Protein AF-A0A7Y4R9H5-F1 (afdb_monomer)

Solvent-accessible surface area (backbone atoms only — not comparable to full-atom values): 6471 Å² total; per-residue (Å²): 132,85,80,85,70,80,50,70,68,57,47,52,45,34,46,46,38,32,40,42,72,34,64,85,71,54,3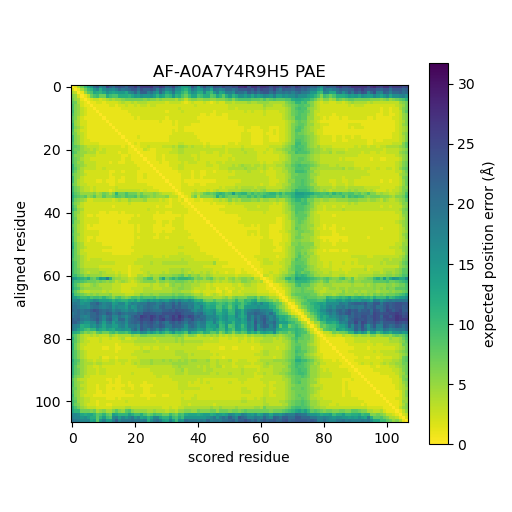1,70,61,49,61,30,69,71,71,82,53,54,61,69,58,51,53,51,50,18,20,46,50,28,32,43,33,56,78,68,71,50,88,54,71,69,87,56,74,46,56,77,81,77,70,87,93,59,90,66,81,58,86,61,42,82,60,48,56,66,52,67,76,43,54,72,68,59,48,49,53,54,47,48,49,59,56,64,72,72,104

Nearest PDB structures (foldseek):
  3fvb-assembly1_A  TM=2.896E-01  e=7.333E+00  Brucella abortus 2308
  8sqq-assembly1_A  TM=2.949E-01  e=9.042E+00  Brucella abortus 2308

Radius of gyration: 13.29 Å; Cα contacts (8 Å, |Δi|>4): 101; chains: 1; bounding box: 33×26×38 Å

pLDDT: mean 86.69, std 14.02, range [42.75, 97.56]

Foldseek 3Di:
DQPPADDLLLLLLLLLVLAAPSVLLPHLVNSCVVVNDDSVVSLLSSLLNNVVCVVVVNHGPPPHHHDDDDDPPDDGSCRCVVSSVVLSPDDSVVSSVSNNVVVVVVD

Sequence (107 aa):
MRNTRYSDDEIVLCTYAALSNADDFGGVEAIHSLGRRSRGSIVLKIRNIAAMLDERKIPRENLVSPLSGRPPGQNGRSTDWDRVTQLVELSSAELLAKCKRIFDQAS

Structure (mmCIF, N/CA/C/O backbone):
data_AF-A0A7Y4R9H5-F1
#
_entry.id   AF-A0A7Y4R9H5-F1
#
loop_
_atom_site.group_PDB
_atom_site.id
_atom_site.type_symbol
_atom_site.label_atom_id
_atom_site.label_alt_id
_atom_site.label_comp_id
_atom_site.label_asym_id
_atom_site.label_entity_id
_atom_site.label_seq_id
_atom_site.pdbx_PDB_ins_code
_atom_site.Cartn_x
_atom_site.Cartn_y
_atom_site.Cartn_z
_atom_site.occupancy
_atom_site.B_iso_or_equiv
_atom_site.auth_seq_id
_atom_site.auth_comp_id
_atom_site.auth_asym_id
_atom_site.auth_atom_id
_atom_site.pdbx_PDB_model_num
ATOM 1 N N . MET A 1 1 ? -21.344 -9.159 -12.274 1.00 42.75 1 MET A N 1
ATOM 2 C CA . MET A 1 1 ? -20.210 -8.416 -12.875 1.00 42.75 1 MET A CA 1
ATOM 3 C C . MET A 1 1 ? -19.025 -8.495 -11.918 1.00 42.75 1 MET A C 1
ATOM 5 O O . MET A 1 1 ? -19.182 -8.089 -10.775 1.00 42.75 1 MET A O 1
ATOM 9 N N . ARG A 1 2 ? -17.869 -9.051 -12.317 1.00 48.28 2 ARG A N 1
ATOM 10 C CA . ARG A 1 2 ? -16.642 -8.932 -11.502 1.00 48.28 2 ARG A CA 1
ATOM 11 C C . ARG A 1 2 ? -16.190 -7.478 -11.575 1.00 48.28 2 ARG A C 1
ATOM 13 O O . ARG A 1 2 ? -15.824 -7.027 -12.655 1.00 48.28 2 ARG A O 1
ATOM 20 N N . ASN A 1 3 ? -16.240 -6.749 -10.463 1.00 55.34 3 ASN A N 1
ATOM 21 C CA . ASN A 1 3 ? -15.677 -5.406 -10.412 1.00 55.34 3 ASN A CA 1
ATOM 22 C C . ASN A 1 3 ? -14.149 -5.525 -10.518 1.00 55.34 3 ASN A C 1
ATOM 24 O O . ASN A 1 3 ? -13.473 -5.949 -9.582 1.00 55.34 3 ASN A O 1
ATOM 28 N N . THR A 1 4 ? -13.594 -5.245 -11.693 1.00 68.38 4 THR A N 1
ATOM 29 C CA . THR A 1 4 ? -12.159 -5.406 -11.968 1.00 68.38 4 THR A CA 1
ATOM 30 C C . THR A 1 4 ? -11.317 -4.268 -11.395 1.00 68.38 4 THR A C 1
ATOM 32 O O . THR A 1 4 ? -10.108 -4.432 -11.254 1.00 68.38 4 THR A O 1
ATOM 35 N N . ARG A 1 5 ? -11.930 -3.133 -11.028 1.00 82.56 5 ARG A N 1
ATOM 36 C CA . ARG A 1 5 ? -11.221 -1.935 -10.557 1.00 82.56 5 ARG A CA 1
ATOM 37 C C . ARG A 1 5 ? -11.119 -1.892 -9.047 1.00 82.56 5 ARG A C 1
ATOM 39 O O . ARG A 1 5 ? -12.142 -2.015 -8.378 1.00 82.56 5 ARG A O 1
ATOM 46 N N . TYR A 1 6 ? -9.906 -1.690 -8.544 1.00 88.62 6 TYR A N 1
ATOM 47 C CA . TYR A 1 6 ? -9.658 -1.490 -7.120 1.00 88.62 6 TYR A CA 1
ATOM 48 C C . TYR A 1 6 ? -10.333 -0.197 -6.637 1.00 88.62 6 TYR A C 1
ATOM 50 O O . TYR A 1 6 ? -10.226 0.838 -7.311 1.00 88.62 6 TYR A O 1
ATOM 58 N N . SER A 1 7 ? -11.035 -0.268 -5.503 1.00 91.44 7 SER A N 1
ATOM 59 C CA . SER A 1 7 ? -11.600 0.911 -4.835 1.00 91.44 7 SER A CA 1
ATOM 60 C C . SER A 1 7 ? -10.497 1.750 -4.201 1.00 91.44 7 SER A C 1
ATOM 62 O O . SER A 1 7 ? -9.382 1.266 -4.013 1.00 91.44 7 SER A O 1
ATOM 64 N N . ASP A 1 8 ? -10.805 2.991 -3.841 1.00 91.94 8 ASP A N 1
ATOM 65 C CA . ASP A 1 8 ? -9.797 3.888 -3.271 1.00 91.94 8 ASP A CA 1
ATOM 66 C C . ASP A 1 8 ? -9.253 3.360 -1.939 1.00 91.94 8 ASP A C 1
ATOM 68 O O . ASP A 1 8 ? -8.039 3.320 -1.770 1.00 91.94 8 ASP A O 1
ATOM 72 N N . ASP A 1 9 ? -10.108 2.801 -1.077 1.00 94.56 9 ASP A N 1
ATOM 73 C CA . ASP A 1 9 ? -9.669 2.121 0.151 1.00 94.56 9 ASP A CA 1
ATOM 74 C C . ASP A 1 9 ? -8.684 0.976 -0.133 1.00 94.56 9 ASP A C 1
ATOM 76 O O . ASP A 1 9 ? -7.635 0.866 0.499 1.00 94.56 9 ASP A O 1
ATOM 80 N N . GLU A 1 10 ? -8.976 0.137 -1.135 1.00 94.12 10 GLU A N 1
ATOM 81 C CA . GLU A 1 10 ? -8.093 -0.968 -1.514 1.00 94.12 10 GLU A CA 1
ATOM 82 C C . GLU A 1 10 ? -6.756 -0.445 -2.062 1.00 94.12 10 GLU A C 1
ATOM 84 O O . GLU A 1 10 ? -5.714 -1.053 -1.814 1.00 94.12 10 GLU A O 1
ATOM 89 N N . ILE A 1 11 ? -6.764 0.677 -2.796 1.00 95.50 11 ILE A N 1
ATOM 90 C CA . ILE A 1 11 ? -5.544 1.338 -3.276 1.00 95.50 11 ILE A CA 1
ATOM 91 C C . ILE A 1 11 ? -4.735 1.907 -2.112 1.00 95.50 11 ILE A C 1
ATOM 93 O O . ILE A 1 11 ? -3.522 1.705 -2.101 1.00 95.50 11 ILE A O 1
ATOM 97 N N . VAL A 1 12 ? -5.369 2.551 -1.130 1.00 96.94 12 VAL A N 1
ATOM 98 C CA . VAL A 1 12 ? -4.695 3.067 0.074 1.00 96.94 12 VAL A CA 1
ATOM 99 C C . VAL A 1 12 ? -3.966 1.937 0.797 1.00 96.94 12 VAL A C 1
ATOM 101 O O . VAL A 1 12 ? -2.751 2.014 0.988 1.00 96.94 12 VAL A O 1
ATOM 104 N N . LEU A 1 13 ? -4.677 0.848 1.101 1.00 97.00 13 LEU A N 1
ATOM 105 C CA . LEU A 1 13 ? -4.123 -0.295 1.827 1.00 97.00 13 LEU A CA 1
ATOM 106 C C . LEU A 1 13 ? -2.999 -0.989 1.044 1.00 97.00 13 LEU A C 1
ATOM 108 O O . LEU A 1 13 ? -1.935 -1.275 1.594 1.00 97.00 13 LEU A O 1
ATOM 112 N N . CYS A 1 14 ? -3.196 -1.226 -0.259 1.00 96.50 14 CYS A N 1
ATOM 113 C CA . CYS A 1 14 ? -2.165 -1.846 -1.095 1.00 96.50 14 CYS A CA 1
ATOM 114 C C . CYS A 1 14 ? -0.940 -0.939 -1.289 1.00 96.50 14 CYS A C 1
ATOM 116 O O . CYS A 1 14 ? 0.161 -1.452 -1.476 1.00 96.50 14 CYS A O 1
ATOM 118 N N . THR A 1 15 ? -1.120 0.386 -1.271 1.00 97.06 15 THR A N 1
ATOM 119 C CA . THR A 1 15 ? -0.014 1.347 -1.390 1.00 97.06 15 THR A CA 1
ATOM 120 C C . THR A 1 15 ? 0.818 1.375 -0.117 1.00 97.06 15 THR A C 1
ATOM 122 O O . THR A 1 15 ? 2.038 1.265 -0.211 1.00 97.06 15 THR A O 1
ATOM 125 N N . TYR A 1 16 ? 0.185 1.415 1.063 1.00 97.56 16 TYR A N 1
ATOM 126 C CA . TYR A 1 16 ? 0.916 1.304 2.329 1.00 97.56 16 TYR A CA 1
ATOM 127 C C . TYR A 1 16 ? 1.697 -0.007 2.403 1.00 97.56 16 TYR A C 1
ATOM 129 O O . TYR A 1 16 ? 2.894 0.015 2.649 1.00 97.56 16 TYR A O 1
ATOM 137 N N . ALA A 1 17 ? 1.058 -1.137 2.081 1.00 96.94 17 ALA A N 1
ATOM 138 C CA . ALA A 1 17 ? 1.707 -2.450 2.073 1.00 96.94 17 ALA A CA 1
ATOM 139 C C . ALA A 1 17 ? 2.866 -2.580 1.061 1.00 96.94 17 ALA A C 1
ATOM 141 O O . ALA A 1 17 ? 3.675 -3.500 1.163 1.00 96.94 17 ALA A O 1
ATOM 142 N N . ALA A 1 18 ? 2.930 -1.707 0.050 1.00 96.44 18 ALA A N 1
ATOM 143 C CA . ALA A 1 18 ? 4.047 -1.654 -0.889 1.00 96.44 18 ALA A CA 1
ATOM 144 C C . ALA A 1 18 ? 5.196 -0.760 -0.392 1.00 96.44 18 ALA A C 1
ATOM 146 O O . ALA A 1 18 ? 6.351 -1.033 -0.723 1.00 96.44 18 ALA A O 1
ATOM 147 N N . LEU A 1 19 ? 4.886 0.293 0.371 1.00 96.00 19 LEU A N 1
ATOM 148 C CA . LEU A 1 19 ? 5.850 1.250 0.925 1.00 96.00 19 LEU A CA 1
ATOM 149 C C . LEU A 1 19 ? 6.485 0.759 2.236 1.00 96.00 19 LEU A C 1
ATOM 151 O O . LEU A 1 19 ? 7.696 0.901 2.411 1.00 96.00 19 LEU A O 1
ATOM 155 N N . SER A 1 20 ? 5.672 0.161 3.106 1.00 94.88 20 SER A N 1
ATOM 156 C CA . SER A 1 20 ? 5.973 -0.137 4.509 1.00 94.88 20 SER A CA 1
ATOM 157 C C . SER A 1 20 ? 5.390 -1.484 4.958 1.00 94.88 20 SER A C 1
ATOM 159 O O . SER A 1 20 ? 4.814 -2.234 4.162 1.00 94.88 20 SER A O 1
ATOM 161 N N . ASN A 1 21 ? 5.557 -1.815 6.240 1.00 93.69 21 ASN A N 1
ATOM 162 C CA . ASN A 1 21 ? 5.085 -3.066 6.820 1.00 93.69 21 ASN A CA 1
ATOM 163 C C . ASN A 1 21 ? 3.552 -3.160 6.917 1.00 93.69 21 ASN A C 1
ATOM 165 O O . ASN A 1 21 ? 2.922 -2.567 7.787 1.00 93.69 21 ASN A O 1
ATOM 169 N N . ALA A 1 22 ? 2.939 -3.987 6.068 1.00 93.69 22 ALA A N 1
ATOM 170 C CA . ALA A 1 22 ? 1.491 -4.204 6.068 1.00 93.69 22 ALA A CA 1
ATOM 171 C C . ALA A 1 22 ? 0.937 -4.718 7.414 1.00 93.69 22 ALA A C 1
ATOM 173 O O . ALA A 1 22 ? -0.245 -4.515 7.699 1.00 93.69 22 ALA A O 1
ATOM 174 N N . ASP A 1 23 ? 1.765 -5.354 8.248 1.00 94.94 23 ASP A N 1
ATOM 175 C CA . ASP A 1 23 ? 1.348 -5.854 9.562 1.00 94.94 23 ASP A CA 1
ATOM 176 C C . ASP A 1 23 ? 0.869 -4.729 10.499 1.00 94.94 23 ASP A C 1
ATOM 178 O O . ASP A 1 23 ? 0.034 -4.983 11.367 1.00 94.94 23 ASP A O 1
ATOM 182 N N . ASP A 1 24 ? 1.268 -3.472 10.259 1.00 94.62 24 ASP A N 1
ATOM 183 C CA . ASP A 1 24 ? 0.843 -2.294 11.037 1.00 94.62 24 ASP A CA 1
ATOM 184 C C . ASP A 1 24 ? -0.679 -2.048 11.023 1.00 94.62 24 ASP A C 1
ATOM 186 O O . ASP A 1 24 ? -1.208 -1.321 11.876 1.00 94.62 24 ASP A O 1
ATOM 190 N N . PHE A 1 25 ? -1.391 -2.628 10.050 1.00 93.56 25 PHE A N 1
ATOM 191 C CA . PHE A 1 25 ? -2.853 -2.594 9.956 1.00 93.56 25 PHE A CA 1
ATOM 192 C C . PHE A 1 25 ? -3.499 -3.992 9.855 1.00 93.56 25 PHE A C 1
ATOM 194 O O . PHE A 1 25 ? -4.702 -4.089 9.625 1.00 93.56 25 PHE A O 1
ATOM 201 N N . GLY A 1 26 ? -2.735 -5.076 10.041 1.00 93.19 26 GLY A N 1
ATOM 202 C CA . GLY A 1 26 ? -3.240 -6.4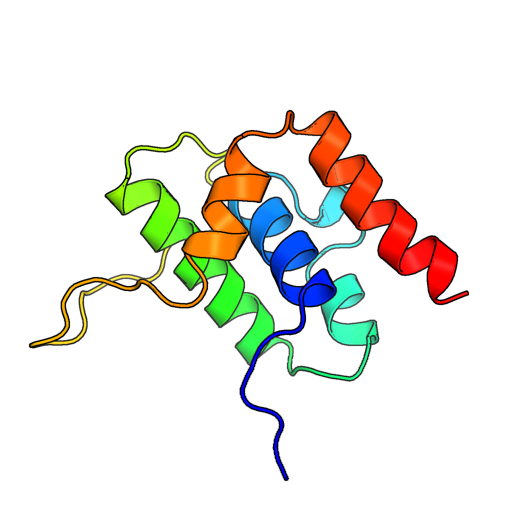59 9.970 1.00 93.19 26 GLY A CA 1
ATOM 203 C C . GLY A 1 26 ? -2.953 -7.199 8.655 1.00 93.19 26 GLY A C 1
ATOM 204 O O . GLY A 1 26 ? -3.506 -8.274 8.408 1.00 93.19 26 GLY A O 1
ATOM 205 N N . GLY A 1 27 ? -2.083 -6.651 7.808 1.00 94.38 27 GLY A N 1
ATOM 206 C CA . GLY A 1 27 ? -1.505 -7.351 6.666 1.00 94.38 27 GLY A CA 1
ATOM 207 C C . GLY A 1 27 ? -2.473 -7.603 5.509 1.00 94.38 27 GLY A C 1
ATOM 208 O O . GLY A 1 27 ? -3.539 -7.000 5.378 1.00 94.38 27 GLY A O 1
ATOM 209 N N . VAL A 1 28 ? -2.092 -8.538 4.633 1.00 94.88 28 VAL A N 1
ATOM 210 C CA . VAL A 1 28 ? -2.903 -8.939 3.466 1.00 94.88 28 VAL A CA 1
ATOM 211 C C . VAL A 1 28 ? -4.275 -9.477 3.880 1.00 94.88 28 VAL A C 1
ATOM 213 O O . VAL A 1 28 ? -5.253 -9.274 3.157 1.00 94.88 28 VAL A O 1
ATOM 216 N N . GLU A 1 29 ? -4.368 -10.128 5.040 1.00 94.56 29 GLU A N 1
ATOM 217 C CA . GLU A 1 29 ? -5.626 -10.681 5.544 1.00 94.56 29 GLU A CA 1
ATOM 218 C C . GLU A 1 29 ? -6.637 -9.589 5.908 1.00 94.56 29 GLU A C 1
ATOM 220 O O . GLU A 1 29 ? -7.818 -9.747 5.602 1.00 94.56 29 GLU A O 1
ATOM 225 N N . ALA A 1 30 ? -6.188 -8.451 6.448 1.00 93.31 30 ALA A N 1
ATOM 226 C CA . ALA A 1 30 ? -7.059 -7.304 6.700 1.00 93.31 30 ALA A CA 1
ATOM 227 C C . ALA A 1 30 ? -7.636 -6.719 5.399 1.00 93.31 30 ALA A C 1
ATOM 229 O O . ALA A 1 30 ? -8.806 -6.365 5.329 1.00 93.31 30 ALA A O 1
ATOM 230 N N . ILE A 1 31 ? -6.858 -6.682 4.313 1.00 94.38 31 ILE A N 1
ATOM 231 C CA . ILE A 1 31 ? -7.382 -6.259 3.001 1.00 94.38 31 ILE A CA 1
ATOM 232 C C . ILE A 1 31 ? -8.377 -7.298 2.459 1.00 94.38 31 ILE A C 1
ATOM 234 O O . ILE A 1 31 ? -9.393 -6.954 1.854 1.00 94.38 31 ILE A O 1
ATOM 238 N N . HIS A 1 32 ? -8.086 -8.585 2.655 1.00 93.69 32 HIS A N 1
ATOM 239 C CA . HIS A 1 32 ? -8.929 -9.679 2.183 1.00 93.69 32 HIS A CA 1
ATOM 240 C C . HIS A 1 32 ? -10.287 -9.728 2.896 1.00 93.69 32 HIS A C 1
ATOM 242 O O . HIS A 1 32 ? -11.297 -10.012 2.245 1.00 93.69 32 HIS A O 1
ATOM 248 N N . SER A 1 33 ? -10.330 -9.404 4.192 1.00 91.75 33 SER A N 1
ATOM 249 C CA . SER A 1 33 ? -11.557 -9.413 4.998 1.00 91.75 33 SER A CA 1
ATOM 250 C C . SER A 1 33 ? -12.602 -8.392 4.535 1.00 91.75 33 SER A C 1
ATOM 252 O O . SER A 1 33 ? -13.788 -8.601 4.773 1.00 91.75 33 SER A O 1
ATOM 254 N N . LEU A 1 34 ? -12.211 -7.372 3.756 1.00 89.06 34 LEU A N 1
ATOM 255 C CA . LEU A 1 34 ? -13.146 -6.466 3.074 1.00 89.06 34 LEU A CA 1
ATOM 256 C C . LEU A 1 34 ? -14.053 -7.187 2.052 1.00 89.06 34 LEU A C 1
ATOM 258 O O . LEU A 1 34 ? -14.976 -6.585 1.505 1.00 89.06 34 LEU A O 1
ATOM 262 N N . GLY A 1 35 ? -13.784 -8.462 1.738 1.00 83.75 35 GLY A N 1
ATOM 263 C CA . GLY A 1 35 ? -14.667 -9.353 0.973 1.00 83.75 35 GLY A CA 1
ATOM 264 C C . GLY A 1 35 ? -14.690 -9.115 -0.540 1.00 83.75 35 GLY A C 1
ATOM 265 O O . GLY A 1 35 ? -15.363 -9.834 -1.277 1.00 83.75 35 GLY A O 1
ATOM 266 N N . ARG A 1 36 ? -13.941 -8.123 -1.036 1.00 84.56 36 ARG A N 1
ATOM 267 C CA . ARG A 1 36 ? -13.976 -7.682 -2.443 1.00 84.56 36 ARG A CA 1
ATOM 268 C C . ARG A 1 36 ? -12.967 -8.392 -3.352 1.00 84.56 36 ARG A C 1
ATOM 270 O O . ARG A 1 36 ? -13.161 -8.439 -4.569 1.00 84.56 36 ARG A O 1
ATOM 277 N N . ARG A 1 37 ? -11.875 -8.931 -2.795 1.00 89.38 37 ARG A N 1
ATOM 278 C CA . ARG A 1 37 ? -10.717 -9.451 -3.552 1.00 89.38 37 ARG A CA 1
ATOM 279 C C . ARG A 1 37 ? -10.204 -10.764 -2.988 1.00 89.38 37 ARG A C 1
ATOM 281 O O . ARG A 1 37 ? -10.234 -10.985 -1.783 1.00 89.38 37 ARG A O 1
ATOM 288 N N . SER A 1 38 ? -9.649 -11.606 -3.858 1.00 93.12 38 SER A N 1
ATOM 289 C CA . SER A 1 38 ? -8.869 -12.766 -3.422 1.00 93.12 38 SER A CA 1
ATOM 290 C C . SER A 1 38 ? -7.486 -12.341 -2.918 1.00 93.12 38 SER A C 1
ATOM 292 O O . SER A 1 38 ? -6.912 -11.368 -3.416 1.00 93.12 38 SER A O 1
ATOM 294 N N . ARG A 1 39 ? -6.908 -13.127 -2.000 1.00 94.00 39 ARG A N 1
ATOM 295 C CA . ARG A 1 39 ? -5.529 -12.945 -1.504 1.00 94.00 39 ARG A CA 1
ATOM 296 C C . ARG A 1 39 ? -4.517 -12.797 -2.639 1.00 94.00 39 ARG A C 1
ATOM 298 O O . ARG A 1 39 ? -3.732 -11.856 -2.656 1.00 94.00 39 ARG A O 1
ATOM 305 N N . GLY A 1 40 ? -4.589 -13.682 -3.636 1.00 93.19 40 GLY A N 1
ATOM 306 C CA . GLY A 1 40 ? -3.700 -13.641 -4.799 1.00 93.19 40 GLY A CA 1
ATOM 307 C C . GLY A 1 40 ? -3.807 -12.336 -5.594 1.00 93.19 40 GLY A C 1
ATOM 308 O O . GLY A 1 40 ? -2.787 -11.792 -6.008 1.00 93.19 40 GLY A O 1
ATOM 309 N N . SER A 1 41 ? -5.019 -11.790 -5.754 1.00 92.44 41 SER A N 1
ATOM 310 C CA . SER A 1 41 ? -5.222 -10.491 -6.409 1.00 92.44 41 SER A CA 1
ATOM 311 C C . SER A 1 41 ? -4.584 -9.359 -5.602 1.00 92.44 41 SER A C 1
ATOM 313 O O . SER A 1 41 ? -3.903 -8.510 -6.171 1.00 92.44 41 SER A O 1
ATOM 315 N N . ILE A 1 42 ? -4.774 -9.352 -4.279 1.00 94.88 42 ILE A N 1
ATOM 316 C CA . ILE A 1 42 ? -4.206 -8.344 -3.370 1.00 94.88 42 ILE A CA 1
ATOM 317 C C . ILE A 1 42 ? -2.677 -8.366 -3.431 1.00 94.88 42 ILE A C 1
ATOM 319 O O . ILE A 1 42 ? -2.064 -7.340 -3.714 1.00 94.88 42 ILE A O 1
ATOM 323 N N . VAL A 1 43 ? -2.063 -9.542 -3.268 1.00 94.94 43 VAL A N 1
ATOM 324 C CA . VAL A 1 43 ? -0.604 -9.706 -3.358 1.00 94.94 43 VAL A CA 1
ATOM 325 C C . VAL A 1 43 ? -0.092 -9.245 -4.722 1.00 94.94 43 VAL A C 1
ATOM 327 O O . VAL A 1 43 ? 0.885 -8.502 -4.797 1.00 94.94 43 VAL A O 1
ATOM 330 N N . LEU A 1 44 ? -0.767 -9.621 -5.812 1.00 93.00 44 LEU A N 1
ATOM 331 C CA . LEU A 1 44 ? -0.390 -9.182 -7.154 1.00 93.00 44 LEU A CA 1
ATOM 332 C C . LEU A 1 44 ? -0.441 -7.653 -7.289 1.00 93.00 44 LEU A C 1
ATOM 334 O O . LEU A 1 44 ? 0.464 -7.061 -7.878 1.00 93.00 44 LEU A O 1
ATOM 338 N N . LYS A 1 45 ? -1.462 -7.007 -6.715 1.00 93.81 45 LYS A N 1
ATOM 339 C CA . LYS A 1 45 ? -1.599 -5.549 -6.724 1.00 93.81 45 LYS A CA 1
ATOM 340 C C . LYS A 1 45 ? -0.497 -4.859 -5.922 1.00 93.81 45 LYS A C 1
ATOM 342 O O . LYS A 1 45 ? 0.101 -3.923 -6.447 1.00 93.81 45 LYS A O 1
ATOM 347 N N . ILE A 1 46 ? -0.188 -5.338 -4.717 1.00 95.38 46 ILE A N 1
ATOM 348 C CA . ILE A 1 46 ? 0.898 -4.807 -3.875 1.00 95.38 46 ILE A CA 1
ATOM 349 C C . ILE A 1 46 ? 2.233 -4.894 -4.620 1.00 95.38 46 ILE A C 1
ATOM 351 O O . ILE A 1 46 ? 2.939 -3.898 -4.763 1.00 95.38 46 ILE A O 1
ATOM 355 N N . ARG A 1 47 ? 2.550 -6.060 -5.195 1.00 94.12 47 ARG A N 1
ATOM 356 C CA . ARG A 1 47 ? 3.790 -6.262 -5.962 1.00 94.12 47 ARG A CA 1
ATOM 357 C C . ARG A 1 47 ? 3.842 -5.421 -7.240 1.00 94.12 47 ARG A C 1
ATOM 359 O O . ARG A 1 47 ? 4.924 -5.015 -7.664 1.00 94.12 47 ARG A O 1
ATOM 366 N N . ASN A 1 48 ? 2.691 -5.165 -7.863 1.00 92.94 48 ASN A N 1
ATOM 367 C CA . ASN A 1 48 ? 2.593 -4.241 -8.987 1.00 92.94 48 ASN A CA 1
ATOM 368 C C . ASN A 1 48 ? 2.916 -2.8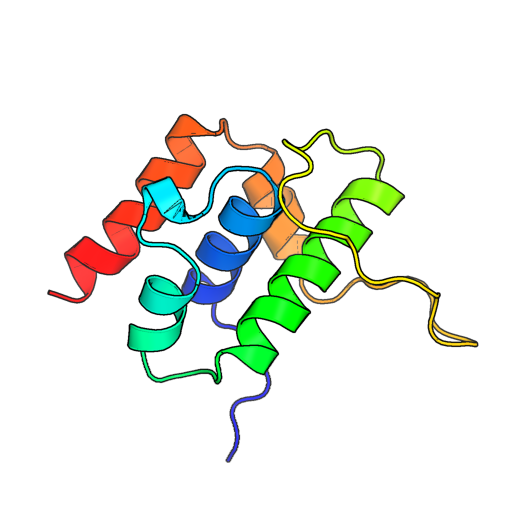10 -8.549 1.00 92.94 48 ASN A C 1
ATOM 370 O O . ASN A 1 48 ? 3.718 -2.164 -9.208 1.00 92.94 48 ASN A O 1
ATOM 374 N N . ILE A 1 49 ? 2.345 -2.336 -7.436 1.00 94.19 49 ILE A N 1
ATOM 375 C CA . ILE A 1 49 ? 2.651 -1.009 -6.881 1.00 94.19 49 ILE A CA 1
ATOM 376 C C . ILE A 1 49 ? 4.132 -0.910 -6.508 1.00 94.19 49 ILE A C 1
ATOM 378 O O . ILE A 1 49 ? 4.778 0.039 -6.931 1.00 94.19 49 ILE A O 1
ATOM 382 N N . ALA A 1 50 ? 4.703 -1.918 -5.844 1.00 94.44 50 ALA A N 1
ATOM 383 C CA . ALA A 1 50 ? 6.134 -1.962 -5.535 1.00 94.44 50 ALA A CA 1
ATOM 384 C C . ALA A 1 50 ? 7.011 -1.810 -6.792 1.00 94.44 50 ALA A C 1
ATOM 386 O O . ALA A 1 50 ? 7.952 -1.024 -6.791 1.00 94.44 50 ALA A O 1
ATOM 387 N N . ALA A 1 51 ? 6.655 -2.474 -7.898 1.00 92.19 51 ALA A N 1
ATOM 388 C CA . ALA A 1 51 ? 7.353 -2.282 -9.170 1.00 92.19 51 ALA A CA 1
ATOM 389 C C . ALA A 1 51 ? 7.215 -0.845 -9.715 1.00 92.19 51 ALA A C 1
ATOM 391 O O . ALA A 1 51 ? 8.182 -0.310 -10.248 1.00 92.19 51 ALA A O 1
ATOM 392 N N . MET A 1 52 ? 6.046 -0.206 -9.570 1.00 91.75 52 MET A N 1
ATOM 393 C CA . MET A 1 52 ? 5.847 1.193 -9.988 1.00 91.75 52 MET A CA 1
ATOM 394 C C . MET A 1 52 ? 6.700 2.174 -9.180 1.00 91.75 52 MET A C 1
ATOM 396 O O . MET A 1 52 ? 7.213 3.138 -9.752 1.00 91.75 52 MET A O 1
ATOM 400 N N . LEU A 1 53 ? 6.831 1.928 -7.871 1.00 92.81 53 LEU A N 1
ATOM 401 C CA . LEU A 1 53 ? 7.677 2.704 -6.961 1.00 92.81 53 LEU A CA 1
ATOM 402 C C . LEU A 1 53 ? 9.153 2.561 -7.353 1.00 92.81 53 LEU A C 1
ATOM 404 O O . LEU A 1 53 ? 9.835 3.571 -7.526 1.00 92.81 53 LEU A O 1
ATOM 408 N N . ASP A 1 54 ? 9.608 1.328 -7.602 1.00 91.75 54 ASP A N 1
ATOM 409 C CA . ASP A 1 54 ? 10.982 1.037 -8.030 1.00 91.75 54 ASP A CA 1
ATOM 410 C C . ASP A 1 54 ? 11.311 1.707 -9.377 1.00 91.75 54 ASP A C 1
ATOM 412 O O . ASP A 1 54 ? 12.349 2.356 -9.516 1.00 91.75 54 ASP A O 1
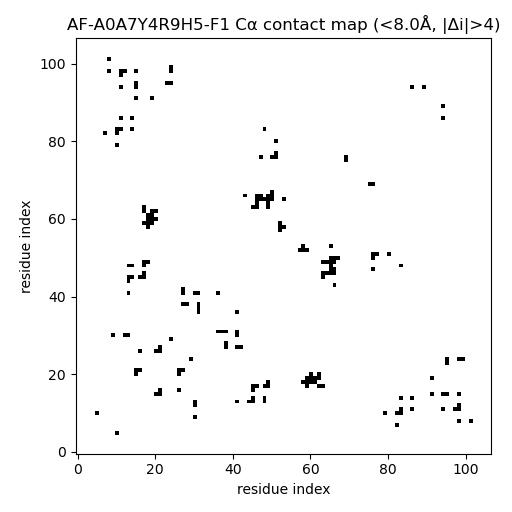ATOM 416 N N . GLU A 1 55 ? 10.404 1.628 -10.361 1.00 90.38 55 GLU A N 1
ATOM 417 C CA . GLU A 1 55 ? 10.554 2.291 -11.669 1.00 90.38 55 GLU A CA 1
ATOM 418 C C . GLU A 1 55 ? 10.709 3.815 -11.547 1.00 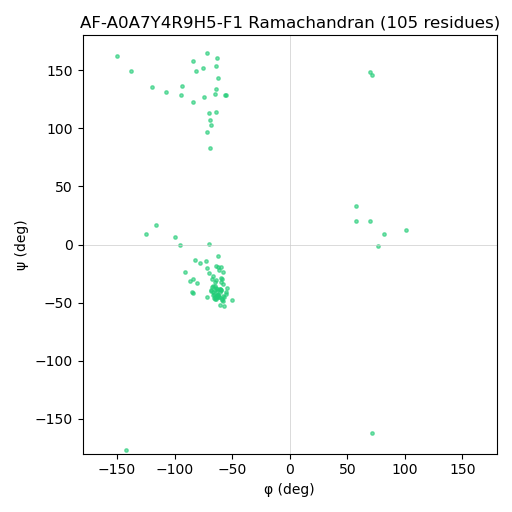90.38 55 GLU A C 1
ATOM 420 O O . GLU A 1 55 ? 11.382 4.439 -12.370 1.00 90.38 55 GLU A O 1
ATOM 425 N N . ARG A 1 56 ? 10.110 4.410 -10.512 1.00 91.50 56 ARG A N 1
ATOM 426 C CA . ARG A 1 56 ? 10.142 5.852 -10.232 1.00 91.50 56 ARG A CA 1
ATOM 427 C C . ARG A 1 56 ? 11.165 6.241 -9.168 1.00 91.50 56 ARG A C 1
ATOM 429 O O . ARG A 1 56 ? 11.236 7.412 -8.810 1.00 91.50 56 ARG A O 1
ATOM 436 N N . LYS A 1 57 ? 11.987 5.289 -8.711 1.00 92.69 57 LYS A N 1
ATOM 437 C CA . LYS A 1 57 ? 13.033 5.482 -7.693 1.00 92.69 57 LYS A CA 1
ATOM 438 C C . LYS A 1 57 ? 12.493 6.025 -6.365 1.00 92.69 57 LYS A C 1
ATOM 440 O O . LYS A 1 57 ? 13.179 6.781 -5.681 1.00 92.69 57 LYS A O 1
ATOM 445 N N . ILE A 1 58 ? 11.270 5.643 -6.009 1.00 92.56 58 ILE A N 1
ATOM 446 C CA . ILE A 1 58 ? 10.653 6.013 -4.736 1.00 92.56 58 ILE A CA 1
ATOM 447 C C . ILE A 1 58 ? 11.124 5.014 -3.669 1.00 92.56 58 ILE A C 1
ATOM 449 O O . ILE A 1 58 ? 10.918 3.812 -3.853 1.00 92.56 58 ILE A O 1
ATOM 453 N N . PRO A 1 59 ? 11.759 5.472 -2.572 1.00 92.62 59 PRO A N 1
ATOM 454 C CA . PRO A 1 59 ? 12.209 4.587 -1.501 1.00 92.62 59 PRO A CA 1
ATOM 455 C C . PRO A 1 59 ? 11.047 3.853 -0.821 1.00 92.62 59 PRO A C 1
ATOM 457 O O . PRO A 1 59 ? 9.976 4.418 -0.614 1.00 92.62 59 PRO A O 1
ATOM 460 N N . ARG A 1 60 ? 11.286 2.598 -0.440 1.00 93.81 60 ARG A N 1
ATOM 461 C CA . ARG A 1 60 ? 10.359 1.739 0.311 1.00 93.81 60 ARG A CA 1
ATOM 462 C C . ARG A 1 60 ? 11.138 0.747 1.172 1.00 93.81 60 ARG A C 1
ATOM 464 O O . ARG A 1 60 ? 12.298 0.461 0.881 1.00 93.81 60 ARG A O 1
ATOM 471 N N . GLU A 1 61 ? 10.491 0.157 2.172 1.00 91.00 61 GLU A N 1
ATOM 472 C CA . GLU A 1 61 ? 11.112 -0.760 3.148 1.00 91.00 61 GLU A CA 1
ATOM 473 C C . GLU A 1 61 ? 11.527 -2.132 2.569 1.00 91.00 61 GLU A C 1
ATOM 475 O O . GLU A 1 61 ? 12.073 -2.970 3.278 1.00 91.00 61 GLU A O 1
ATOM 480 N N . ASN A 1 62 ? 11.310 -2.382 1.271 1.00 81.50 62 ASN A N 1
ATOM 481 C CA . ASN A 1 62 ? 11.700 -3.613 0.564 1.00 81.50 62 ASN A CA 1
ATOM 482 C C . ASN A 1 62 ? 11.137 -4.932 1.133 1.00 81.50 62 ASN A C 1
ATOM 484 O O . ASN A 1 62 ? 11.621 -6.009 0.792 1.00 81.50 62 ASN A O 1
ATOM 488 N N . LEU A 1 63 ? 10.056 -4.865 1.914 1.00 88.38 63 LEU A N 1
ATOM 489 C CA . LEU A 1 63 ? 9.401 -6.029 2.530 1.00 88.38 63 LEU A CA 1
ATOM 490 C C . LEU A 1 63 ? 8.640 -6.915 1.533 1.00 88.38 63 LEU A C 1
ATOM 492 O O . LEU A 1 63 ? 8.380 -8.087 1.794 1.00 88.38 63 LEU A O 1
ATOM 496 N N . VAL A 1 64 ? 8.297 -6.368 0.368 1.00 89.94 64 VAL A N 1
ATOM 497 C CA . VAL A 1 64 ? 7.621 -7.090 -0.713 1.00 89.94 64 VAL A CA 1
ATOM 498 C C . VAL A 1 64 ? 8.476 -7.097 -1.972 1.00 89.94 64 VAL A C 1
ATOM 500 O O . VAL A 1 64 ? 9.024 -6.071 -2.383 1.00 89.94 64 VAL A O 1
ATOM 503 N N . SER A 1 65 ? 8.580 -8.255 -2.625 1.00 92.06 65 SER A N 1
ATOM 504 C CA . SER A 1 65 ? 9.283 -8.352 -3.904 1.00 92.06 65 SER A CA 1
ATOM 505 C C . SER A 1 65 ? 8.436 -7.740 -5.026 1.00 92.06 65 SER A C 1
ATOM 507 O O . SER A 1 65 ? 7.292 -8.172 -5.224 1.00 92.06 65 SER A O 1
ATOM 509 N N . PRO A 1 66 ? 8.977 -6.798 -5.816 1.00 90.81 66 PRO A N 1
ATOM 510 C CA . PRO A 1 66 ? 8.249 -6.202 -6.926 1.00 90.81 66 PRO A CA 1
ATOM 511 C C . PRO A 1 66 ? 7.911 -7.274 -7.969 1.00 90.81 66 PRO A C 1
ATOM 513 O O . PRO A 1 66 ? 8.499 -8.364 -8.012 1.00 90.81 66 PRO A O 1
ATOM 516 N N . LEU A 1 67 ? 6.931 -6.998 -8.827 1.00 89.19 67 LEU A N 1
ATOM 517 C CA . LEU A 1 67 ? 6.726 -7.857 -9.987 1.00 89.19 67 LEU A CA 1
ATOM 518 C C . LEU A 1 67 ? 7.936 -7.779 -10.924 1.00 89.19 67 LEU A C 1
ATOM 520 O O . LEU A 1 67 ? 8.355 -6.698 -11.334 1.00 89.19 67 LEU A O 1
ATOM 524 N N . SER A 1 68 ? 8.470 -8.935 -11.306 1.00 78.94 68 SER A N 1
ATOM 525 C CA . SER A 1 68 ? 9.558 -9.047 -12.277 1.00 78.94 68 SER A CA 1
ATOM 526 C C . SER A 1 68 ? 9.028 -9.035 -13.716 1.00 78.94 68 SER A C 1
ATOM 528 O O . SER A 1 68 ? 7.852 -9.314 -13.964 1.00 78.94 68 SER A O 1
ATOM 530 N N . GLY A 1 69 ? 9.899 -8.668 -14.664 1.00 66.00 69 GLY A N 1
ATOM 531 C CA . GLY A 1 69 ? 9.598 -8.597 -16.099 1.00 66.00 69 GLY A CA 1
ATOM 532 C C . GLY A 1 69 ? 8.680 -7.432 -16.484 1.00 66.00 69 GLY A 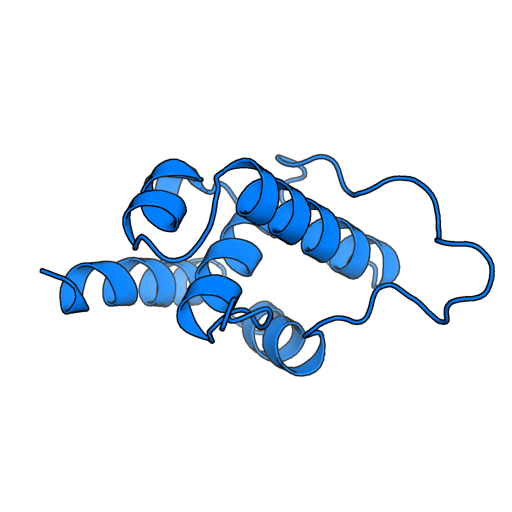C 1
ATOM 533 O O . GLY A 1 69 ? 7.785 -7.059 -15.736 1.00 66.00 69 GLY A O 1
ATOM 534 N N . ARG A 1 70 ? 8.875 -6.844 -17.665 1.00 61.72 70 ARG A N 1
ATOM 535 C CA . ARG A 1 70 ? 7.879 -5.950 -18.277 1.00 61.72 70 ARG A CA 1
ATOM 536 C C . ARG A 1 70 ? 7.007 -6.788 -19.216 1.00 61.72 70 ARG A C 1
ATOM 538 O O . ARG A 1 70 ? 7.574 -7.600 -19.948 1.00 61.72 70 ARG A O 1
ATOM 545 N N . PRO A 1 71 ? 5.671 -6.633 -19.231 1.00 57.47 71 PRO A N 1
ATOM 546 C CA . PRO A 1 71 ? 4.867 -7.200 -20.307 1.00 57.47 71 PRO A CA 1
ATOM 547 C C . PRO A 1 71 ? 5.404 -6.669 -21.648 1.00 57.47 71 PRO A C 1
ATOM 549 O O . PRO A 1 71 ? 5.588 -5.452 -21.771 1.00 57.47 71 PRO A O 1
ATOM 552 N N . PRO A 1 72 ? 5.697 -7.530 -22.638 1.00 47.16 72 PRO A N 1
ATOM 553 C CA . PRO A 1 72 ? 6.172 -7.075 -23.940 1.00 47.16 72 PRO A CA 1
ATOM 554 C C . PRO A 1 72 ? 5.170 -6.084 -24.553 1.00 47.16 72 PRO A C 1
ATOM 556 O O . PRO A 1 72 ? 3.978 -6.374 -24.616 1.00 47.16 72 PRO A O 1
ATOM 559 N N . GLY A 1 73 ? 5.644 -4.912 -24.987 1.00 52.81 73 GLY A N 1
ATOM 560 C CA . GLY A 1 73 ? 4.835 -3.938 -25.734 1.00 52.81 73 GLY A CA 1
ATOM 561 C C . GLY A 1 73 ? 3.926 -3.003 -24.921 1.00 52.81 73 GLY A C 1
ATOM 562 O O . GLY A 1 73 ? 3.140 -2.285 -25.532 1.00 52.81 73 GLY A O 1
ATOM 563 N N . GLN A 1 74 ? 4.011 -2.964 -23.584 1.00 49.59 74 GLN A N 1
ATOM 564 C CA . GLN A 1 74 ? 3.248 -1.999 -22.770 1.00 49.59 74 GLN A CA 1
ATOM 565 C C . GLN A 1 74 ? 4.135 -0.889 -22.184 1.00 49.59 74 GLN A C 1
ATOM 567 O O . GLN A 1 74 ? 5.167 -1.157 -21.565 1.00 49.59 74 GLN A O 1
ATOM 572 N N . ASN A 1 75 ? 3.693 0.364 -22.345 1.00 50.72 75 ASN A N 1
ATOM 573 C CA . ASN A 1 75 ? 4.284 1.552 -21.724 1.00 50.72 75 ASN A CA 1
ATOM 574 C C . ASN A 1 75 ? 4.024 1.544 -20.205 1.00 50.72 75 ASN A C 1
ATOM 576 O O . ASN A 1 75 ? 3.082 2.167 -19.730 1.00 50.72 75 ASN A O 1
ATOM 580 N N . GLY A 1 76 ? 4.860 0.826 -19.452 1.00 54.78 76 GLY A N 1
ATOM 581 C CA . GLY A 1 76 ? 4.890 0.835 -17.986 1.00 54.78 76 GLY A CA 1
ATOM 582 C C . GLY A 1 76 ? 3.682 0.182 -17.302 1.00 54.78 76 GLY A C 1
ATOM 583 O O . GLY A 1 76 ? 2.543 0.220 -17.769 1.00 54.78 76 GLY A O 1
ATOM 584 N N . ARG A 1 77 ? 3.918 -0.407 -16.128 1.00 62.28 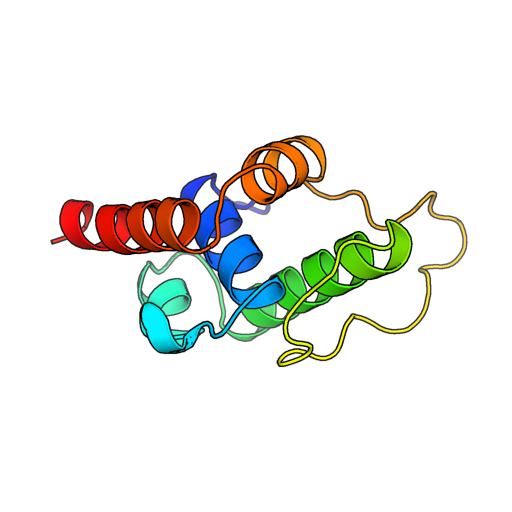77 ARG A N 1
ATOM 585 C CA . ARG A 1 77 ? 2.831 -0.735 -15.199 1.00 62.28 77 ARG A CA 1
ATOM 586 C C . ARG A 1 77 ? 2.344 0.597 -14.630 1.00 62.28 77 ARG A C 1
ATOM 588 O O . ARG A 1 77 ? 2.981 1.129 -13.742 1.00 62.28 77 ARG A O 1
ATOM 595 N N . SER A 1 78 ? 1.278 1.181 -15.168 1.00 62.84 78 SER A N 1
ATOM 596 C CA . SER A 1 78 ? 0.771 2.488 -14.691 1.00 62.84 78 SER A CA 1
ATOM 597 C C . SER A 1 78 ? -0.632 2.403 -14.093 1.00 62.84 78 SER A C 1
ATOM 599 O O . SER A 1 78 ? -1.316 3.412 -13.941 1.00 62.84 78 SER A O 1
ATOM 601 N N . THR A 1 79 ? -1.093 1.197 -13.755 1.00 73.06 79 THR A N 1
ATOM 602 C CA . THR A 1 79 ? -2.444 0.991 -13.232 1.00 73.06 79 THR A CA 1
ATOM 603 C C . THR A 1 79 ? -2.616 1.701 -11.891 1.00 73.06 79 THR A C 1
ATOM 605 O O . THR A 1 79 ? -2.040 1.281 -10.885 1.00 73.06 79 THR A O 1
ATOM 608 N N . ASP A 1 80 ? -3.480 2.715 -11.883 1.00 85.50 80 ASP A N 1
ATOM 609 C CA . ASP A 1 80 ? -3.857 3.534 -10.723 1.00 85.50 80 ASP A CA 1
ATOM 610 C C . ASP A 1 80 ? -2.751 4.462 -10.205 1.00 85.50 80 ASP A C 1
ATOM 612 O O . ASP A 1 80 ? -2.825 4.918 -9.064 1.00 85.50 80 ASP A O 1
A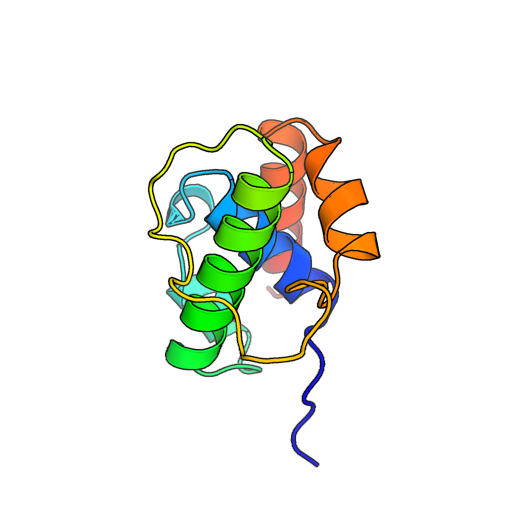TOM 616 N N . TRP A 1 81 ? -1.748 4.767 -11.039 1.00 89.25 81 TRP A N 1
ATOM 617 C CA . TRP A 1 81 ? -0.626 5.622 -10.645 1.00 89.25 81 TRP A CA 1
ATOM 618 C C . TRP A 1 81 ? -1.075 6.990 -10.115 1.00 89.25 81 TRP A C 1
ATOM 620 O O . TRP A 1 81 ? -0.562 7.426 -9.092 1.00 89.25 81 TRP A O 1
ATOM 630 N N . ASP A 1 82 ? -2.081 7.616 -10.729 1.00 90.00 82 ASP A N 1
ATOM 631 C CA . ASP A 1 82 ? -2.599 8.926 -10.296 1.00 90.00 82 ASP A CA 1
ATOM 632 C C . ASP A 1 82 ? -3.121 8.919 -8.852 1.00 90.00 82 ASP A C 1
ATOM 634 O O . ASP A 1 82 ? -3.063 9.930 -8.159 1.00 90.00 82 ASP A O 1
ATOM 638 N N . ARG A 1 83 ? -3.601 7.767 -8.370 1.00 92.25 83 ARG A N 1
ATOM 639 C CA . ARG A 1 83 ? -4.026 7.590 -6.976 1.00 92.25 83 ARG A CA 1
ATOM 640 C C . ARG A 1 83 ? -2.847 7.249 -6.074 1.00 92.25 83 ARG A C 1
ATOM 642 O O . ARG A 1 83 ? -2.741 7.785 -4.980 1.00 92.25 83 ARG A O 1
ATOM 649 N N . VAL A 1 84 ? -1.939 6.392 -6.542 1.00 92.81 84 VAL A N 1
ATOM 650 C CA . VAL A 1 84 ? -0.728 6.013 -5.796 1.00 92.81 84 VAL A CA 1
ATOM 651 C C . VAL A 1 84 ? 0.166 7.227 -5.545 1.00 92.81 84 VAL A C 1
ATOM 653 O O . VAL A 1 84 ? 0.634 7.406 -4.428 1.00 92.81 84 VAL A O 1
ATOM 656 N N . THR A 1 85 ? 0.372 8.093 -6.539 1.00 93.31 85 THR A N 1
ATOM 657 C CA . THR A 1 85 ? 1.279 9.245 -6.421 1.00 93.31 85 THR A CA 1
ATOM 658 C C . THR A 1 85 ? 0.848 10.211 -5.320 1.00 93.31 85 THR A C 1
ATOM 660 O O . THR A 1 85 ? 1.695 10.674 -4.570 1.00 93.31 85 THR A O 1
ATOM 663 N N . GLN A 1 86 ? -0.460 10.431 -5.149 1.00 93.06 86 GLN A N 1
ATOM 664 C CA . GLN A 1 86 ? -0.998 11.281 -4.079 1.00 93.06 86 GLN A CA 1
ATOM 665 C C . GLN A 1 86 ? -0.760 10.689 -2.683 1.00 93.06 86 GLN A C 1
ATOM 667 O O . GLN A 1 86 ? -0.700 11.412 -1.696 1.00 93.06 86 GLN A O 1
ATOM 672 N N . LEU A 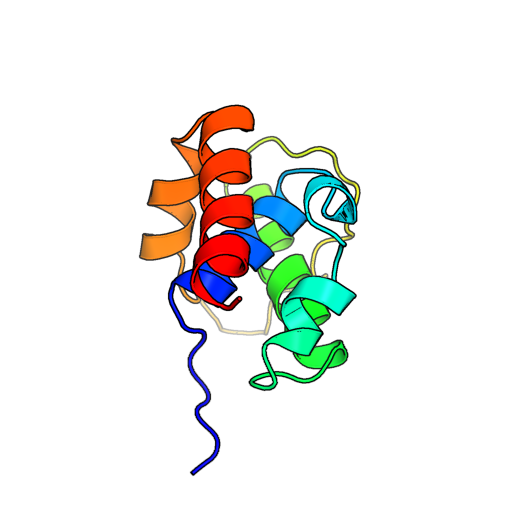1 87 ? -0.653 9.362 -2.584 1.00 94.69 87 LEU A N 1
ATOM 673 C CA . LEU A 1 87 ? -0.423 8.661 -1.321 1.00 94.69 87 LEU A CA 1
ATOM 674 C C . LEU A 1 87 ? 1.059 8.609 -0.950 1.00 94.69 87 LEU A C 1
ATOM 676 O O . LEU A 1 87 ? 1.378 8.579 0.232 1.00 94.69 87 LEU A O 1
ATOM 680 N N . VAL A 1 88 ? 1.948 8.602 -1.945 1.00 92.50 88 VAL A N 1
ATOM 681 C CA . VAL A 1 88 ? 3.405 8.618 -1.740 1.00 92.50 88 VAL A CA 1
ATOM 682 C C . VAL A 1 88 ? 3.893 9.971 -1.208 1.00 92.50 88 VAL A C 1
ATOM 684 O O . VAL A 1 88 ? 4.928 10.034 -0.554 1.00 92.50 88 VAL A O 1
ATOM 687 N N . GLU A 1 89 ? 3.152 11.051 -1.460 1.00 91.38 89 GLU A N 1
ATOM 688 C CA . GLU A 1 89 ? 3.449 12.383 -0.912 1.00 91.38 89 GLU A CA 1
ATOM 689 C C . GLU A 1 89 ? 3.146 12.501 0.591 1.00 91.38 89 GLU A C 1
ATOM 691 O O . GLU A 1 89 ? 3.597 13.445 1.239 1.00 91.38 89 GLU A O 1
ATOM 696 N N . LEU A 1 90 ? 2.399 11.549 1.156 1.00 93.12 90 LEU A N 1
ATOM 697 C CA . LEU A 1 90 ? 2.089 11.508 2.581 1.00 93.12 90 LEU A CA 1
ATOM 698 C C . LEU A 1 90 ? 3.248 10.896 3.368 1.00 93.12 90 LEU A C 1
ATOM 700 O O . LEU A 1 90 ? 3.923 9.974 2.909 1.00 93.12 90 LEU A O 1
ATOM 704 N N . SER A 1 91 ? 3.420 11.337 4.612 1.00 93.50 91 SER A N 1
ATOM 705 C CA . SER A 1 91 ? 4.283 10.620 5.547 1.00 93.50 91 SER A CA 1
ATOM 706 C C . SER A 1 91 ? 3.727 9.222 5.848 1.00 93.50 91 SER A C 1
ATOM 708 O O . SER A 1 91 ? 2.511 8.994 5.822 1.00 93.50 91 SER A O 1
ATOM 710 N N . SER A 1 92 ? 4.603 8.281 6.220 1.00 90.56 92 SER A N 1
ATOM 711 C CA . SER A 1 92 ? 4.183 6.926 6.607 1.00 90.56 92 SER A CA 1
ATOM 712 C C . SER A 1 92 ? 3.130 6.944 7.722 1.00 90.56 92 SER A C 1
ATOM 714 O O . SER A 1 92 ? 2.174 6.175 7.680 1.00 90.56 92 SER A O 1
ATOM 716 N N . ALA A 1 93 ? 3.240 7.871 8.681 1.00 94.50 93 ALA A N 1
ATOM 717 C CA . ALA A 1 93 ? 2.269 8.021 9.764 1.00 94.50 93 ALA A CA 1
ATOM 718 C C . ALA A 1 93 ? 0.880 8.469 9.266 1.00 94.50 93 ALA A C 1
ATOM 720 O O . ALA A 1 93 ? -0.139 7.930 9.703 1.00 94.50 93 ALA A O 1
ATOM 721 N N . GLU A 1 94 ? 0.818 9.423 8.332 1.00 96.50 94 GLU A N 1
ATOM 722 C CA . GLU A 1 94 ? -0.444 9.883 7.736 1.00 96.50 94 GLU A CA 1
ATOM 723 C C . GLU A 1 94 ? -1.107 8.792 6.895 1.00 96.50 94 GLU A C 1
ATOM 725 O O . GLU A 1 94 ? -2.327 8.604 6.962 1.00 96.50 94 GLU A O 1
ATOM 730 N N . LEU A 1 95 ? -0.308 8.048 6.126 1.00 95.94 95 LEU A N 1
ATOM 731 C CA . LEU A 1 95 ? -0.809 6.949 5.315 1.00 95.94 95 LEU A CA 1
ATOM 732 C C . LEU A 1 95 ? -1.299 5.784 6.191 1.00 95.94 95 LEU A C 1
ATOM 734 O O . LEU A 1 95 ? -2.375 5.241 5.930 1.00 95.94 95 LEU A O 1
ATOM 738 N N . LEU A 1 96 ? -0.592 5.459 7.279 1.00 96.19 96 LEU A N 1
ATOM 739 C CA . LEU A 1 96 ? -1.048 4.469 8.259 1.00 96.19 96 LEU A CA 1
ATOM 740 C C . LEU A 1 96 ? -2.360 4.899 8.925 1.00 96.19 96 LEU A C 1
ATOM 742 O O . LEU A 1 96 ? -3.278 4.093 9.073 1.00 96.19 96 LEU A O 1
ATOM 746 N N . ALA A 1 97 ? -2.481 6.175 9.301 1.00 96.62 97 ALA A N 1
ATOM 747 C CA . ALA A 1 97 ? -3.710 6.704 9.884 1.00 96.62 97 ALA A CA 1
ATOM 748 C C . ALA A 1 97 ? -4.900 6.569 8.919 1.00 96.62 97 ALA A C 1
ATOM 750 O O . ALA A 1 97 ? -6.004 6.240 9.350 1.00 96.62 97 ALA A O 1
ATOM 751 N N . LYS A 1 98 ? -4.688 6.769 7.610 1.00 96.44 98 LYS A N 1
ATOM 752 C CA . LYS A 1 98 ? -5.711 6.485 6.591 1.00 96.44 98 LYS A CA 1
ATOM 753 C C . LYS A 1 98 ? -6.074 4.999 6.544 1.00 96.44 98 LYS A C 1
ATOM 755 O O . LYS A 1 98 ? -7.260 4.695 6.503 1.00 96.44 98 LYS A O 1
ATOM 760 N N . CYS A 1 99 ? -5.091 4.098 6.604 1.00 96.31 99 CYS A N 1
ATOM 761 C CA . CYS A 1 99 ? -5.339 2.652 6.622 1.00 96.31 99 CYS A CA 1
ATOM 762 C C . CYS A 1 99 ? -6.216 2.238 7.811 1.00 96.31 99 CYS A C 1
ATOM 764 O O . CYS A 1 99 ? -7.200 1.533 7.627 1.00 96.31 99 CYS A O 1
ATOM 766 N N . LYS A 1 100 ? -5.905 2.724 9.017 1.00 95.06 100 LYS A N 1
ATOM 767 C CA . LYS A 1 100 ? -6.673 2.402 10.232 1.00 95.06 100 LYS A CA 1
ATOM 768 C C . LYS A 1 100 ? -8.117 2.907 10.164 1.00 95.06 100 LYS A C 1
ATOM 770 O O . LYS A 1 100 ? -9.038 2.141 10.427 1.00 95.06 100 LYS A O 1
ATOM 775 N N . ARG A 1 101 ? -8.328 4.139 9.681 1.00 95.25 101 ARG A N 1
ATOM 776 C CA . ARG A 1 101 ? -9.676 4.722 9.524 1.00 95.25 101 ARG A CA 1
ATOM 777 C C . ARG A 1 101 ? -10.600 3.903 8.621 1.00 95.25 101 ARG A C 1
ATOM 779 O O . ARG A 1 101 ? -11.797 3.878 8.875 1.00 95.25 101 ARG A O 1
ATOM 786 N N . ILE A 1 102 ? -10.066 3.247 7.588 1.00 94.19 102 ILE A N 1
ATOM 787 C CA . ILE A 1 102 ? -10.861 2.383 6.697 1.00 94.19 102 ILE A CA 1
ATOM 788 C C . ILE A 1 102 ? -11.510 1.241 7.492 1.00 94.19 102 ILE A C 1
ATOM 790 O O . ILE A 1 102 ? -12.663 0.898 7.244 1.00 94.19 102 ILE A O 1
ATOM 794 N N . PHE A 1 103 ? -10.793 0.673 8.463 1.00 88.94 103 PHE A N 1
ATOM 795 C CA . PHE A 1 103 ? -11.305 -0.414 9.297 1.00 88.94 103 PHE A CA 1
ATOM 796 C C . PHE A 1 103 ? -12.204 0.085 10.434 1.00 88.94 103 PHE A C 1
ATOM 798 O O . PHE A 1 103 ? -13.197 -0.570 10.749 1.00 88.94 103 PHE A O 1
ATOM 805 N N . ASP A 1 104 ? -11.930 1.273 10.979 1.00 87.44 104 ASP A N 1
ATOM 806 C CA . ASP A 1 104 ? -12.791 1.906 11.988 1.00 87.44 104 ASP A CA 1
ATOM 807 C C . ASP A 1 104 ? -14.186 2.250 11.429 1.00 87.44 104 ASP A C 1
ATOM 809 O O . ASP A 1 104 ? -15.173 2.221 12.156 1.00 87.44 104 ASP A O 1
ATOM 813 N N . GLN A 1 105 ? -14.287 2.556 10.130 1.00 68.62 105 GLN A N 1
ATOM 814 C CA . GLN A 1 105 ? -15.556 2.828 9.436 1.00 68.62 105 GLN A CA 1
ATOM 815 C C . GLN A 1 105 ? -16.310 1.566 8.993 1.00 68.62 105 GLN A C 1
ATOM 817 O O . GLN A 1 105 ? -17.469 1.658 8.589 1.00 68.62 105 GLN A O 1
ATOM 822 N N . ALA A 1 106 ? -15.650 0.407 9.014 1.00 57.91 106 ALA A N 1
ATOM 823 C CA . ALA A 1 106 ? -16.226 -0.879 8.627 1.00 57.91 106 ALA A CA 1
ATOM 824 C C . ALA A 1 106 ? -16.771 -1.682 9.826 1.00 57.91 106 ALA A C 1
ATOM 826 O O . ALA A 1 106 ? -17.270 -2.791 9.623 1.00 57.91 106 ALA A O 1
ATOM 827 N N . SER A 1 107 ? -16.645 -1.133 11.042 1.00 51.50 107 SER A N 1
ATOM 828 C CA . SER A 1 107 ? -17.060 -1.733 12.318 1.00 51.50 107 SER A CA 1
ATOM 829 C C . SER A 1 107 ? -18.419 -1.227 12.798 1.00 51.50 107 SER A C 1
ATOM 831 O O . SER A 1 107 ? -18.751 -0.054 12.517 1.00 51.50 107 SER A O 1
#

Secondary structure (DSSP, 8-state):
----SPPHHHHHHHHHHHHS-GGGGTHHHHHHHTSSS-HHHHHHHHHHHHHHHHHTT------SPPPPSPPTT-S---TTHHHHHHHHTS-HHHHHHHHHHHHHTT-

Mean predicted aligned error: 5.41 Å